Protein AF-A0A945UEW3-F1 (afdb_monomer_lite)

Structure (mmCIF, N/CA/C/O backbone):
data_AF-A0A945UEW3-F1
#
_entry.id   AF-A0A945UEW3-F1
#
loop_
_atom_site.group_PDB
_atom_site.id
_atom_site.type_symbol
_atom_site.label_atom_id
_atom_site.label_alt_id
_atom_site.label_comp_id
_atom_site.label_asym_id
_atom_site.label_entity_id
_atom_site.label_seq_id
_atom_site.pdbx_PDB_ins_code
_atom_site.Cartn_x
_atom_site.Cartn_y
_atom_site.Cartn_z
_atom_site.occupancy
_atom_site.B_iso_or_equiv
_atom_site.auth_seq_id
_atom_site.auth_comp_id
_atom_site.auth_asym_id
_atom_site.auth_atom_id
_atom_site.pdbx_PDB_model_num
ATOM 1 N N . MET A 1 1 ? 75.003 -42.807 34.121 1.00 39.72 1 MET A N 1
ATOM 2 C CA . MET A 1 1 ? 74.400 -42.383 35.403 1.00 39.72 1 MET A CA 1
ATOM 3 C C . MET A 1 1 ? 72.892 -42.522 35.278 1.00 39.72 1 MET A C 1
ATOM 5 O O . MET A 1 1 ? 72.326 -41.934 34.369 1.00 39.72 1 MET A O 1
ATOM 9 N N . LYS A 1 2 ? 72.274 -43.373 36.104 1.00 44.72 2 LYS A N 1
ATOM 10 C CA . LYS A 1 2 ? 70.814 -43.506 36.214 1.00 44.72 2 LYS A CA 1
ATOM 11 C C . LYS A 1 2 ? 70.274 -42.380 37.098 1.00 44.72 2 LYS A C 1
ATOM 13 O O . LYS A 1 2 ? 70.923 -42.065 38.094 1.00 44.72 2 LYS A O 1
ATOM 18 N N . PRO A 1 3 ? 69.070 -41.877 36.813 1.00 45.97 3 PRO A N 1
ATOM 19 C CA . PRO A 1 3 ? 68.153 -41.508 37.871 1.00 45.97 3 PRO A CA 1
ATOM 20 C C . PRO A 1 3 ? 66.939 -42.440 37.830 1.00 45.97 3 PRO A C 1
ATOM 22 O O . PRO A 1 3 ? 66.123 -42.410 36.912 1.00 45.97 3 PRO A O 1
ATOM 25 N N . ASP A 1 4 ? 66.859 -43.285 38.852 1.00 48.38 4 ASP A N 1
ATOM 26 C CA . ASP A 1 4 ? 65.665 -44.005 39.269 1.00 48.38 4 ASP A CA 1
ATOM 27 C C . ASP A 1 4 ? 64.600 -42.997 39.734 1.00 48.38 4 ASP A C 1
ATOM 29 O O . ASP A 1 4 ? 64.696 -42.448 40.835 1.00 48.38 4 ASP A O 1
ATOM 33 N N . LEU A 1 5 ? 63.573 -42.751 38.914 1.00 45.47 5 LEU A N 1
ATOM 34 C CA . LEU A 1 5 ? 62.393 -41.991 39.329 1.00 45.47 5 LEU A CA 1
ATOM 35 C C . LEU A 1 5 ? 61.310 -42.959 39.819 1.00 45.47 5 LEU A C 1
ATOM 37 O O . LEU A 1 5 ? 60.508 -43.494 39.057 1.00 45.47 5 LEU A O 1
ATOM 41 N N . LYS A 1 6 ? 61.327 -43.186 41.133 1.00 58.00 6 LYS A N 1
ATOM 42 C CA . LYS A 1 6 ? 60.253 -43.806 41.911 1.00 58.00 6 LYS A CA 1
ATOM 43 C C . LYS A 1 6 ? 59.039 -42.873 41.916 1.00 58.00 6 LYS A C 1
ATOM 45 O O . LYS A 1 6 ? 59.081 -41.897 42.643 1.00 58.00 6 LYS A O 1
ATOM 50 N N . TYR A 1 7 ? 57.977 -43.172 41.175 1.00 54.78 7 TYR A N 1
ATOM 51 C CA . TYR A 1 7 ? 56.587 -43.038 41.640 1.00 54.78 7 TYR A CA 1
ATOM 52 C C . TYR A 1 7 ? 55.697 -43.970 40.788 1.00 54.78 7 TYR A C 1
ATOM 54 O O . TYR A 1 7 ? 55.984 -44.176 39.609 1.00 54.78 7 TYR A O 1
ATOM 62 N N . PRO A 1 8 ? 54.701 -44.627 41.408 1.00 47.91 8 PRO A N 1
ATOM 63 C CA . PRO A 1 8 ? 54.097 -45.875 40.958 1.00 47.91 8 PRO A CA 1
ATOM 64 C C . PRO A 1 8 ? 52.892 -45.657 40.029 1.00 47.91 8 PRO A C 1
ATOM 66 O O . PRO A 1 8 ? 52.377 -44.547 39.904 1.00 47.91 8 PRO A O 1
ATOM 69 N N . LEU A 1 9 ? 52.430 -46.754 39.415 1.00 54.28 9 LEU A N 1
ATOM 70 C CA . LEU A 1 9 ? 51.076 -46.939 38.871 1.00 54.28 9 LEU A CA 1
ATOM 71 C C . LEU A 1 9 ? 50.033 -46.110 39.647 1.00 54.28 9 LEU A C 1
ATOM 73 O O . LEU A 1 9 ? 49.764 -46.465 40.790 1.00 54.28 9 LEU A O 1
ATOM 77 N N . ALA A 1 10 ? 49.430 -45.075 39.045 1.00 52.97 10 ALA A N 1
ATOM 78 C CA . ALA A 1 10 ? 48.118 -44.545 39.476 1.00 52.97 10 ALA A CA 1
ATOM 79 C C . ALA A 1 10 ? 47.549 -43.368 38.655 1.00 52.97 10 ALA A C 1
ATOM 81 O O . ALA A 1 10 ? 46.429 -42.959 38.939 1.00 52.97 10 ALA A O 1
ATOM 82 N N . VAL A 1 11 ? 48.244 -42.783 37.671 1.00 53.41 11 VAL A N 1
ATOM 83 C CA . VAL A 1 11 ? 47.719 -41.581 36.972 1.00 53.41 11 VAL A CA 1
ATOM 84 C C . VAL A 1 11 ? 47.770 -41.745 35.454 1.00 53.41 11 VAL A C 1
ATOM 86 O O . VAL A 1 11 ? 48.290 -40.919 34.716 1.00 53.41 11 VAL A O 1
ATOM 89 N N . LEU A 1 12 ? 47.250 -42.872 34.980 1.00 55.72 12 LEU A N 1
ATOM 90 C CA . LEU A 1 12 ? 47.057 -43.163 33.564 1.00 55.72 12 LEU A CA 1
ATOM 91 C C . LEU A 1 12 ? 45.711 -43.881 33.428 1.00 55.72 12 LEU A C 1
ATOM 93 O O . LEU A 1 12 ? 45.728 -45.102 33.399 1.00 55.72 12 LEU A O 1
ATOM 97 N N . LEU A 1 13 ? 44.580 -43.150 33.475 1.00 54.38 13 LEU A N 1
ATOM 98 C CA . LEU A 1 13 ? 43.224 -43.563 33.012 1.00 54.38 13 LEU A CA 1
ATOM 99 C C . LEU A 1 13 ? 42.084 -42.654 33.539 1.00 54.38 13 LEU A C 1
ATOM 101 O O . LEU A 1 13 ? 41.047 -43.142 33.972 1.00 54.38 13 LEU A O 1
ATOM 105 N N . ILE A 1 14 ? 42.222 -41.324 33.506 1.00 56.62 14 ILE A N 1
ATOM 106 C CA . ILE A 1 14 ? 41.044 -40.438 33.627 1.00 56.62 14 ILE A CA 1
ATOM 107 C C . ILE A 1 14 ? 41.193 -39.280 32.640 1.00 56.62 14 ILE A C 1
ATOM 109 O O . ILE A 1 14 ? 41.410 -38.132 33.007 1.00 56.62 14 ILE A O 1
ATOM 113 N N . ALA A 1 15 ? 41.128 -39.597 31.353 1.00 58.66 15 ALA A N 1
ATOM 114 C CA . ALA A 1 15 ? 40.853 -38.604 30.331 1.00 58.66 15 ALA A CA 1
ATOM 115 C C . ALA A 1 15 ? 39.917 -39.246 29.308 1.00 58.66 15 ALA A C 1
ATOM 117 O O . ALA A 1 15 ? 40.267 -40.255 28.703 1.00 58.66 15 ALA A O 1
ATOM 118 N N . LEU A 1 16 ? 38.762 -38.603 29.133 1.00 56.44 16 LEU A N 1
ATOM 119 C CA . LEU A 1 16 ? 37.568 -38.983 28.369 1.00 56.44 16 LEU A CA 1
ATOM 120 C C . LEU A 1 16 ? 36.613 -39.925 29.128 1.00 56.44 16 LEU A C 1
ATOM 122 O O . LEU A 1 16 ? 37.012 -41.016 29.523 1.00 56.44 16 LEU A O 1
ATOM 126 N N . PRO A 1 17 ? 35.351 -39.500 29.348 1.00 55.62 17 PRO A N 1
ATOM 127 C CA . PRO A 1 17 ? 34.508 -38.934 28.295 1.00 55.62 17 PRO A CA 1
ATOM 128 C C . PRO A 1 17 ? 33.769 -37.649 28.707 1.00 55.62 17 PRO A C 1
ATOM 130 O O . PRO A 1 17 ? 32.993 -37.642 29.654 1.00 55.62 17 PRO A O 1
ATOM 133 N N . LEU A 1 18 ? 33.918 -36.582 27.923 1.00 49.56 18 LEU A N 1
ATOM 134 C CA . LEU A 1 18 ? 32.882 -35.551 27.809 1.00 49.56 18 LEU A CA 1
ATOM 135 C C . LEU A 1 18 ? 32.686 -35.231 26.327 1.00 49.56 18 LEU A C 1
ATOM 137 O O . LEU A 1 18 ? 32.939 -34.126 25.862 1.00 49.56 18 LEU A O 1
ATOM 141 N N . LEU A 1 19 ? 32.218 -36.227 25.572 1.00 53.38 19 LEU A N 1
ATOM 142 C CA . LEU A 1 19 ? 31.360 -35.939 24.427 1.00 53.38 19 LEU A CA 1
ATOM 143 C C . LEU A 1 19 ? 29.987 -35.585 25.006 1.00 53.38 19 LEU A C 1
ATOM 145 O O . LEU A 1 19 ? 29.081 -36.411 25.055 1.00 53.38 19 LEU A O 1
ATOM 149 N N . GLY A 1 20 ? 29.878 -34.368 25.539 1.00 48.84 20 GLY A N 1
ATOM 150 C CA . GLY A 1 20 ? 28.586 -33.729 25.715 1.00 48.84 20 GLY A CA 1
ATOM 151 C C . GLY A 1 20 ? 28.078 -33.391 24.322 1.00 48.84 20 GLY A C 1
ATOM 152 O O . GLY A 1 20 ? 28.690 -32.587 23.624 1.00 48.84 20 GLY A O 1
ATOM 153 N N . SER A 1 21 ? 27.015 -34.058 23.887 1.00 49.19 21 SER A N 1
ATOM 154 C CA . SER A 1 21 ? 26.331 -33.777 22.631 1.00 49.19 21 SER A CA 1
ATOM 155 C C . SER A 1 21 ? 25.870 -32.317 22.644 1.00 49.19 21 SER A C 1
ATOM 157 O O . SER A 1 21 ? 24.953 -31.958 23.380 1.00 49.19 21 SER A O 1
ATOM 159 N N . THR A 1 22 ? 26.520 -31.455 21.866 1.00 43.25 22 THR A N 1
ATOM 160 C CA . THR A 1 22 ? 26.148 -30.048 21.696 1.00 43.25 22 THR A CA 1
ATOM 161 C C . THR A 1 22 ? 24.888 -29.959 20.839 1.00 43.25 22 THR A C 1
ATOM 163 O O . THR A 1 22 ? 24.934 -29.735 19.633 1.00 43.25 22 THR A O 1
ATOM 166 N N . GLN A 1 23 ? 23.731 -30.120 21.477 1.00 48.94 23 GLN A N 1
ATOM 167 C CA . GLN A 1 23 ? 22.416 -29.842 20.888 1.00 48.94 23 GLN A CA 1
ATOM 168 C C . GLN A 1 23 ? 22.293 -28.368 20.416 1.00 48.94 23 GLN A C 1
ATOM 170 O O . GLN A 1 23 ? 21.468 -28.059 19.565 1.00 48.94 23 GLN A O 1
ATOM 175 N N . ASP A 1 24 ? 23.198 -27.502 20.886 1.00 51.53 24 ASP A N 1
ATOM 176 C CA 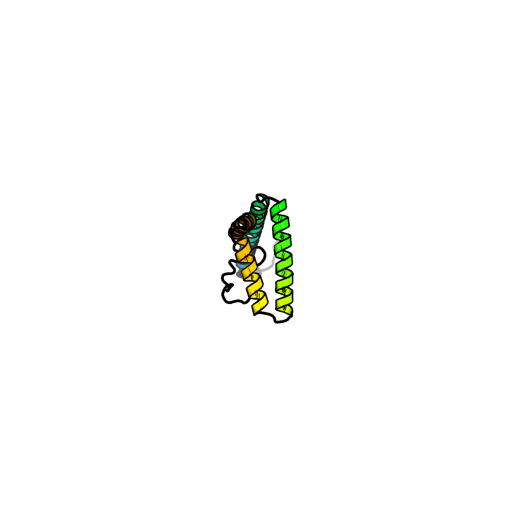. ASP A 1 24 ? 23.400 -26.091 20.521 1.00 51.53 24 ASP A CA 1
ATOM 177 C C . ASP A 1 24 ? 23.888 -25.849 19.073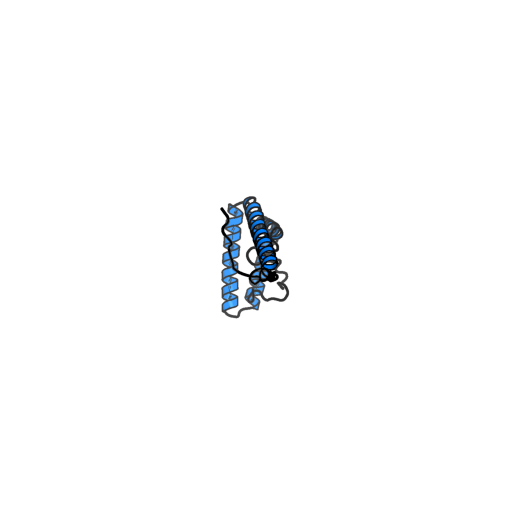 1.00 51.53 24 ASP A C 1
ATOM 179 O O . ASP A 1 24 ? 23.534 -24.855 18.445 1.00 51.53 24 ASP A O 1
ATOM 183 N N . GLN A 1 25 ? 24.693 -26.748 18.485 1.00 49.91 25 GLN A N 1
ATOM 184 C CA . GLN A 1 25 ? 25.302 -26.476 17.167 1.00 49.91 25 GLN A CA 1
ATOM 185 C C . GLN A 1 25 ? 24.326 -26.617 15.990 1.00 49.91 25 GLN A C 1
ATOM 187 O O . GLN A 1 25 ? 24.547 -26.027 14.931 1.00 49.91 25 GLN A O 1
ATOM 192 N N . ILE A 1 26 ? 23.256 -27.397 16.155 1.00 52.91 26 ILE A N 1
ATOM 193 C CA . ILE A 1 26 ? 22.238 -27.594 15.113 1.00 52.91 26 ILE A CA 1
ATOM 194 C C . ILE A 1 26 ? 21.277 -26.394 15.070 1.00 52.91 26 ILE A C 1
ATOM 196 O O . ILE A 1 26 ? 20.862 -25.988 13.984 1.00 52.91 26 ILE A O 1
ATOM 200 N N . ASP A 1 27 ? 20.986 -25.793 16.225 1.00 56.75 27 ASP A N 1
ATOM 201 C CA . ASP A 1 27 ? 20.077 -24.649 16.365 1.00 56.75 27 ASP A CA 1
ATOM 202 C C . ASP A 1 27 ? 20.690 -23.359 15.786 1.00 56.75 27 ASP A C 1
ATOM 204 O O . ASP A 1 27 ? 20.097 -22.710 14.920 1.00 56.75 27 ASP A O 1
ATOM 208 N N . LEU A 1 28 ? 21.960 -23.083 16.118 1.00 59.59 28 LEU A N 1
ATOM 209 C CA . LEU A 1 28 ? 22.746 -21.968 15.564 1.00 59.59 28 LEU A CA 1
ATOM 210 C C . LEU A 1 28 ? 22.838 -21.987 14.029 1.00 59.59 28 LEU A C 1
ATOM 212 O O . LEU A 1 28 ? 22.796 -20.940 13.382 1.00 59.59 28 LEU A O 1
ATOM 216 N N . ASN A 1 29 ? 22.959 -23.173 13.427 1.00 68.00 29 ASN A N 1
ATOM 217 C CA . ASN A 1 29 ? 23.062 -23.305 11.974 1.00 68.00 29 ASN A CA 1
ATOM 218 C C . ASN A 1 29 ? 21.716 -23.031 11.277 1.00 68.00 29 ASN A C 1
ATOM 220 O O . ASN A 1 29 ? 21.680 -22.483 10.174 1.00 68.00 29 ASN A O 1
ATOM 224 N N . MET A 1 30 ? 20.600 -23.371 11.929 1.00 66.56 30 MET A N 1
ATOM 225 C CA . MET A 1 30 ? 19.255 -23.123 11.409 1.00 66.56 30 MET A CA 1
ATOM 226 C C . MET A 1 30 ? 18.872 -21.640 11.501 1.00 66.56 30 MET A C 1
ATOM 228 O O . MET A 1 30 ? 18.346 -21.087 10.532 1.00 66.56 30 MET A O 1
ATOM 232 N N . GLU A 1 31 ? 19.187 -20.976 12.616 1.00 72.62 31 GLU A N 1
ATOM 233 C CA . GLU A 1 31 ? 18.990 -19.528 12.766 1.00 72.62 31 GLU A CA 1
ATOM 234 C C . GLU A 1 31 ? 19.841 -18.724 11.778 1.00 72.62 31 GLU A C 1
ATOM 236 O O . GLU A 1 31 ? 19.329 -17.814 11.122 1.00 72.62 31 GLU A O 1
ATOM 241 N N . LEU A 1 32 ? 21.115 -19.092 11.598 1.00 71.69 32 LEU A N 1
ATOM 242 C CA . LEU A 1 32 ? 22.002 -18.427 10.643 1.00 71.69 32 LEU A CA 1
ATOM 243 C C . LEU A 1 32 ? 21.493 -18.559 9.201 1.00 71.69 32 LEU A C 1
ATOM 245 O O . LEU A 1 32 ? 21.452 -17.572 8.466 1.00 71.69 32 LEU A O 1
ATOM 249 N N . MET A 1 33 ? 21.061 -19.756 8.799 1.00 68.75 33 MET A N 1
ATOM 250 C CA . MET A 1 33 ? 20.480 -19.995 7.472 1.00 68.75 33 MET A CA 1
ATOM 251 C C . MET A 1 33 ? 19.210 -19.162 7.245 1.00 68.75 33 MET A C 1
ATOM 253 O O . MET A 1 33 ? 19.041 -18.569 6.178 1.00 68.75 33 MET A O 1
ATOM 257 N N . LYS A 1 34 ? 18.344 -19.057 8.260 1.00 73.19 34 LYS A N 1
ATOM 258 C CA . LYS A 1 34 ? 17.123 -18.241 8.211 1.00 73.19 34 LYS A CA 1
ATOM 259 C C . LYS A 1 34 ? 17.430 -16.742 8.138 1.00 73.19 34 LYS A C 1
ATOM 261 O O . LYS A 1 34 ? 16.776 -16.017 7.390 1.00 73.19 34 LYS A O 1
ATOM 266 N N . ALA A 1 35 ? 18.445 -16.279 8.866 1.00 74.00 35 ALA A N 1
ATOM 267 C CA . ALA A 1 35 ? 18.924 -14.901 8.801 1.00 74.00 35 ALA A CA 1
ATOM 268 C C . ALA A 1 35 ? 19.548 -14.571 7.434 1.00 74.00 35 ALA A C 1
ATOM 270 O O . ALA A 1 35 ? 19.310 -13.502 6.881 1.00 74.00 35 ALA A O 1
ATOM 271 N N . MET A 1 36 ? 20.307 -15.494 6.839 1.00 73.25 36 MET A N 1
ATOM 272 C CA . MET A 1 36 ? 20.846 -15.306 5.489 1.00 73.25 36 MET A CA 1
ATOM 273 C C . MET A 1 36 ? 19.742 -15.262 4.425 1.00 73.25 36 MET A C 1
ATOM 275 O O . MET A 1 36 ? 19.813 -14.439 3.511 1.00 73.25 36 MET A O 1
ATOM 279 N N . GLN A 1 37 ? 18.706 -16.100 4.550 1.00 75.62 37 GLN A N 1
ATOM 280 C CA . GLN A 1 37 ? 17.541 -16.049 3.662 1.00 75.62 37 GLN A CA 1
ATOM 281 C C . GLN A 1 37 ? 16.818 -14.704 3.745 1.00 75.62 37 GLN A C 1
ATOM 283 O O . GLN A 1 37 ? 16.545 -14.106 2.706 1.00 75.62 37 GLN A O 1
ATOM 288 N N . SER A 1 38 ? 16.575 -14.181 4.950 1.00 76.56 38 SER A N 1
ATOM 289 C CA . SER A 1 38 ? 15.892 -12.892 5.099 1.00 76.56 38 SER A CA 1
ATOM 290 C C . SER A 1 38 ? 16.707 -11.731 4.522 1.00 76.56 38 SER A C 1
ATOM 292 O O . SER A 1 38 ? 16.143 -10.857 3.869 1.00 76.56 38 SER A O 1
ATOM 294 N N . VAL A 1 39 ? 18.037 -11.739 4.665 1.00 83.31 39 VAL A N 1
ATOM 295 C CA . VAL A 1 39 ? 18.916 -10.731 4.043 1.00 83.31 39 VAL A CA 1
ATOM 296 C C . VAL A 1 39 ? 18.818 -10.769 2.515 1.00 83.31 39 VAL A C 1
ATOM 298 O O . VAL A 1 39 ? 18.721 -9.718 1.878 1.00 83.31 39 VAL A O 1
ATOM 301 N N . GLN A 1 40 ? 18.810 -11.963 1.919 1.00 83.62 40 GLN A N 1
ATOM 302 C CA . GLN A 1 40 ? 18.693 -12.116 0.469 1.00 83.62 40 GLN A CA 1
ATOM 303 C C . GLN A 1 40 ? 17.321 -11.652 -0.050 1.00 83.62 40 GLN A C 1
ATOM 305 O O . GLN A 1 40 ? 17.252 -11.011 -1.100 1.00 83.62 40 GLN A O 1
ATOM 310 N N . GLU A 1 41 ? 16.244 -11.935 0.688 1.00 81.19 41 GLU A N 1
ATOM 311 C CA . GLU A 1 41 ? 14.884 -11.470 0.382 1.00 81.19 41 GLU A CA 1
ATOM 312 C C . GLU A 1 41 ? 14.759 -9.939 0.461 1.00 81.19 41 GLU A C 1
ATOM 314 O O . GLU A 1 41 ? 14.161 -9.311 -0.414 1.00 81.19 41 GLU A O 1
ATOM 319 N N . VAL A 1 42 ? 15.377 -9.303 1.463 1.00 81.88 42 VAL A N 1
ATOM 320 C CA . VAL A 1 42 ? 15.433 -7.833 1.557 1.00 81.88 42 VAL A CA 1
ATOM 321 C C . VAL A 1 42 ? 16.162 -7.248 0.348 1.00 81.88 42 VAL A C 1
ATOM 323 O O . VAL A 1 42 ? 15.692 -6.282 -0.260 1.00 81.88 42 VAL A O 1
ATOM 326 N N . ALA A 1 43 ? 17.312 -7.826 -0.010 1.00 86.31 43 ALA A N 1
ATOM 327 C CA . ALA A 1 43 ? 18.127 -7.341 -1.115 1.00 86.31 43 ALA A CA 1
ATOM 328 C C . ALA A 1 43 ? 17.390 -7.454 -2.459 1.00 86.31 43 ALA A C 1
ATOM 330 O O . ALA A 1 43 ? 17.400 -6.500 -3.241 1.00 86.31 43 ALA A O 1
ATOM 331 N N . SER A 1 44 ? 16.706 -8.575 -2.713 1.00 86.56 44 SER A N 1
ATOM 332 C CA . SER A 1 44 ? 15.932 -8.782 -3.944 1.00 86.56 44 SER A CA 1
ATOM 333 C C . SER A 1 44 ? 14.750 -7.812 -4.044 1.00 86.56 44 SER A C 1
ATOM 335 O O . SER A 1 44 ? 14.540 -7.197 -5.095 1.00 86.56 44 SER A O 1
ATOM 337 N N . LEU A 1 45 ? 14.027 -7.593 -2.941 1.00 86.25 45 LEU A N 1
ATOM 338 C CA . LEU A 1 45 ? 12.948 -6.610 -2.859 1.00 86.25 45 LEU A CA 1
ATOM 339 C C . LEU A 1 45 ? 13.463 -5.195 -3.152 1.00 86.25 45 LEU A C 1
ATOM 341 O O . LEU A 1 45 ? 12.884 -4.477 -3.971 1.00 86.25 45 LEU A O 1
ATOM 345 N N . GLN A 1 46 ? 14.564 -4.795 -2.512 1.00 86.06 46 GLN A N 1
ATOM 346 C CA . GLN A 1 46 ? 15.151 -3.468 -2.686 1.00 86.06 46 GLN A CA 1
ATOM 347 C C . GLN A 1 46 ? 15.594 -3.234 -4.133 1.00 86.06 46 GLN A C 1
ATOM 349 O O . GLN A 1 46 ? 15.287 -2.187 -4.706 1.00 86.06 46 GLN A O 1
ATOM 354 N N . GLN A 1 47 ? 16.266 -4.214 -4.740 1.00 92.69 47 GLN A N 1
ATOM 355 C CA . GLN A 1 47 ? 16.664 -4.156 -6.145 1.00 92.69 47 GLN A CA 1
ATOM 356 C C . GLN A 1 47 ? 15.447 -4.039 -7.067 1.00 92.69 47 GLN A C 1
ATOM 358 O O . GLN A 1 47 ? 15.444 -3.208 -7.972 1.00 92.69 47 GLN A O 1
ATOM 363 N N . CYS A 1 48 ? 14.380 -4.798 -6.811 1.00 92.25 48 CYS A N 1
ATOM 364 C CA . CYS A 1 48 ? 13.157 -4.709 -7.602 1.00 92.25 48 CYS A CA 1
ATOM 365 C C . CYS A 1 48 ? 12.512 -3.317 -7.512 1.00 92.25 48 CYS A C 1
ATOM 367 O O . CYS A 1 48 ? 12.197 -2.716 -8.540 1.00 92.25 48 CYS A O 1
ATOM 369 N N . LEU A 1 49 ? 12.386 -2.750 -6.307 1.00 89.50 49 LEU A N 1
ATOM 370 C CA . LEU A 1 49 ? 11.817 -1.413 -6.105 1.00 89.50 49 LEU A CA 1
ATOM 371 C C . LEU A 1 49 ? 12.626 -0.306 -6.801 1.00 89.50 49 LEU A C 1
ATOM 373 O O . LEU A 1 49 ? 12.043 0.687 -7.238 1.00 89.50 49 LEU A O 1
ATOM 377 N N . GLN A 1 50 ? 13.945 -0.470 -6.948 1.00 93.44 50 GLN A N 1
ATOM 378 C CA . GLN A 1 50 ? 14.793 0.477 -7.686 1.00 93.44 50 GLN A CA 1
ATOM 379 C C . GLN A 1 50 ? 14.475 0.527 -9.187 1.00 93.44 50 GLN A C 1
ATOM 381 O O . GLN A 1 50 ? 14.699 1.559 -9.817 1.00 93.44 50 GLN A O 1
ATOM 386 N N . THR A 1 51 ? 13.911 -0.542 -9.758 1.00 95.19 51 THR A N 1
ATOM 387 C CA . THR A 1 51 ? 13.501 -0.578 -11.177 1.00 95.19 51 THR A CA 1
ATOM 388 C C . THR A 1 51 ? 12.207 0.191 -11.459 1.00 95.19 51 THR A C 1
ATOM 390 O O . THR A 1 51 ? 11.894 0.488 -12.613 1.00 95.19 51 THR A O 1
ATOM 393 N N . ILE A 1 52 ? 11.447 0.527 -10.415 1.00 93.31 52 ILE A N 1
ATOM 394 C CA . ILE A 1 52 ? 10.201 1.284 -10.522 1.00 93.31 52 ILE A CA 1
ATOM 395 C C . ILE A 1 52 ? 10.529 2.772 -10.705 1.00 93.31 52 ILE A C 1
ATOM 397 O O . ILE A 1 52 ? 11.505 3.287 -10.160 1.00 93.31 52 ILE A O 1
ATOM 401 N N . ASP A 1 53 ? 9.684 3.495 -11.444 1.00 96.94 53 ASP A N 1
ATOM 402 C CA . ASP A 1 53 ? 9.730 4.960 -11.507 1.00 96.94 53 ASP A CA 1
ATOM 403 C C . ASP A 1 53 ? 9.665 5.548 -10.088 1.00 96.94 53 ASP A C 1
ATOM 405 O O . ASP A 1 53 ? 8.631 5.493 -9.417 1.00 96.94 53 ASP A O 1
ATOM 409 N N . GLN A 1 54 ? 10.779 6.125 -9.635 1.00 93.00 54 GLN A N 1
ATOM 410 C CA . GLN A 1 54 ? 10.933 6.576 -8.253 1.00 93.00 54 GLN A CA 1
ATOM 411 C C . GLN A 1 54 ? 9.967 7.710 -7.899 1.00 93.00 54 GLN A C 1
ATOM 413 O O . GLN A 1 54 ? 9.473 7.781 -6.775 1.00 93.00 54 GLN A O 1
ATOM 418 N N . THR A 1 55 ? 9.619 8.572 -8.856 1.00 96.88 55 THR A N 1
ATOM 419 C CA . THR A 1 55 ? 8.672 9.667 -8.611 1.00 96.88 55 THR A CA 1
ATOM 420 C C . THR A 1 55 ? 7.268 9.120 -8.382 1.00 96.88 55 THR A C 1
ATOM 422 O O . THR A 1 55 ? 6.567 9.547 -7.456 1.00 96.88 55 THR A O 1
ATOM 425 N N . LYS A 1 56 ? 6.849 8.152 -9.203 1.00 94.88 56 LYS A N 1
ATOM 426 C CA . LYS A 1 56 ? 5.551 7.485 -9.053 1.00 94.88 56 LYS A CA 1
ATOM 427 C C . LYS A 1 56 ? 5.511 6.626 -7.798 1.00 94.88 56 LYS A C 1
ATOM 429 O O . LYS A 1 56 ? 4.528 6.709 -7.066 1.00 94.88 56 LYS A O 1
ATOM 434 N N . LEU A 1 57 ? 6.588 5.900 -7.497 1.00 91.56 57 LEU A N 1
ATOM 435 C CA . LEU A 1 57 ? 6.718 5.097 -6.284 1.00 91.56 57 LEU A CA 1
ATOM 436 C C . LEU A 1 57 ? 6.576 5.958 -5.025 1.00 91.56 57 LEU A C 1
ATOM 438 O O . LEU A 1 57 ? 5.765 5.643 -4.160 1.00 91.56 57 LEU A O 1
ATOM 442 N N . GLN A 1 58 ? 7.279 7.091 -4.942 1.00 90.06 58 GLN A N 1
ATOM 443 C CA . GLN A 1 58 ? 7.161 8.000 -3.795 1.00 90.06 58 GLN A CA 1
ATOM 444 C C . GLN A 1 58 ? 5.760 8.608 -3.672 1.00 90.06 58 GLN A C 1
ATOM 446 O O . GLN A 1 58 ? 5.239 8.771 -2.567 1.00 90.06 58 GLN A O 1
ATOM 451 N N . ARG A 1 59 ? 5.112 8.935 -4.797 1.00 93.31 59 ARG A N 1
ATOM 452 C CA . ARG A 1 59 ? 3.724 9.418 -4.793 1.00 93.31 59 ARG A CA 1
ATOM 453 C C . ARG A 1 59 ? 2.761 8.339 -4.303 1.00 93.31 59 ARG A C 1
ATOM 455 O O . ARG A 1 59 ? 1.882 8.646 -3.503 1.00 93.31 59 ARG A O 1
ATOM 462 N N . PHE A 1 60 ? 2.918 7.111 -4.786 1.00 89.31 60 PHE A N 1
ATOM 463 C CA . PHE A 1 60 ? 2.113 5.972 -4.371 1.00 89.31 60 PHE A CA 1
ATOM 464 C C . PHE A 1 60 ? 2.304 5.684 -2.879 1.00 89.31 60 PHE A C 1
ATOM 466 O O . PHE A 1 60 ? 1.320 5.613 -2.151 1.00 89.31 60 PHE A O 1
ATOM 473 N N . ARG A 1 61 ? 3.556 5.666 -2.400 1.00 87.25 61 ARG A N 1
ATOM 474 C CA . ARG A 1 61 ? 3.893 5.510 -0.980 1.00 87.25 61 ARG A CA 1
ATOM 475 C C . ARG A 1 61 ? 3.187 6.545 -0.112 1.00 87.25 61 ARG A C 1
ATOM 477 O O . ARG A 1 61 ? 2.514 6.170 0.834 1.00 87.25 61 A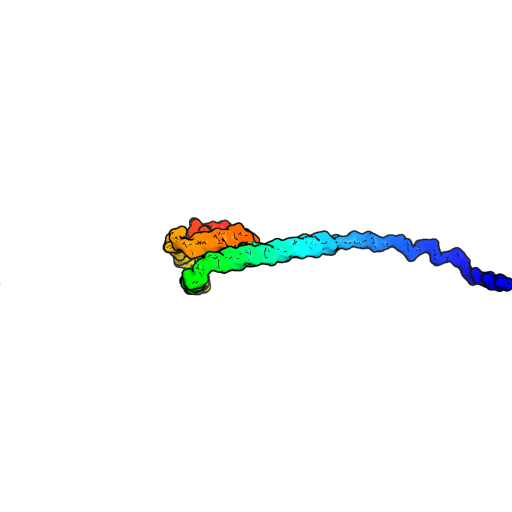RG A O 1
ATOM 484 N N . ARG A 1 62 ? 3.266 7.838 -0.450 1.00 90.50 62 ARG A N 1
ATOM 485 C CA . ARG A 1 62 ? 2.580 8.889 0.328 1.00 90.50 62 ARG A CA 1
ATOM 486 C C . ARG A 1 62 ? 1.068 8.671 0.418 1.00 90.50 62 ARG A C 1
ATOM 488 O O . ARG A 1 62 ? 0.492 8.910 1.472 1.00 90.50 62 ARG A O 1
ATOM 495 N N . LYS A 1 63 ? 0.430 8.217 -0.667 1.00 89.81 63 LYS A N 1
ATOM 496 C CA . LYS A 1 63 ? -1.003 7.881 -0.658 1.00 89.81 63 LYS A CA 1
ATOM 497 C C . LYS A 1 63 ? -1.290 6.687 0.252 1.00 89.81 63 LYS A C 1
ATOM 499 O O . LYS A 1 63 ? -2.210 6.765 1.055 1.00 89.81 63 LYS A O 1
ATOM 504 N N . ALA A 1 64 ? -0.491 5.626 0.144 1.00 87.62 64 ALA A N 1
ATOM 505 C CA . ALA A 1 64 ? -0.635 4.430 0.966 1.00 87.62 64 ALA A CA 1
ATOM 506 C C . ALA A 1 64 ? -0.462 4.738 2.463 1.00 87.62 64 ALA A C 1
ATOM 508 O O . ALA A 1 64 ? -1.316 4.354 3.252 1.00 87.62 64 ALA A O 1
ATOM 509 N N . GLU A 1 65 ? 0.574 5.492 2.844 1.00 87.44 65 GLU A N 1
ATOM 510 C CA . GLU A 1 65 ? 0.812 5.900 4.240 1.00 87.44 65 GLU A CA 1
ATOM 511 C C . GLU A 1 65 ? -0.330 6.758 4.794 1.00 87.44 65 GLU A C 1
ATOM 513 O O . GLU A 1 65 ? -0.782 6.552 5.916 1.00 87.44 65 GLU A O 1
ATOM 518 N N . HIS A 1 66 ? -0.845 7.696 3.995 1.00 90.31 66 HIS A N 1
ATOM 519 C CA . HIS A 1 66 ? -1.988 8.508 4.402 1.00 90.31 66 HIS A CA 1
ATOM 520 C C . HIS A 1 66 ? -3.231 7.645 4.664 1.00 90.31 66 HIS A C 1
ATOM 522 O O . HIS A 1 66 ? -3.888 7.801 5.691 1.00 90.31 66 HIS A O 1
ATOM 528 N N . THR A 1 67 ? -3.551 6.713 3.764 1.00 90.06 67 THR A N 1
ATOM 529 C CA . THR A 1 67 ? -4.679 5.793 3.959 1.00 90.06 67 THR A CA 1
ATOM 530 C C . THR A 1 67 ? -4.449 4.850 5.138 1.00 90.06 67 THR A C 1
ATOM 532 O O . THR A 1 67 ? -5.382 4.602 5.897 1.00 90.06 67 THR A O 1
ATOM 535 N N . LYS A 1 68 ? -3.219 4.371 5.346 1.00 87.44 68 LYS A N 1
ATOM 536 C CA . LYS A 1 68 ? -2.855 3.560 6.512 1.00 87.44 68 LYS A CA 1
ATOM 537 C C . LYS A 1 68 ? -3.134 4.309 7.817 1.00 87.44 68 LYS A C 1
ATOM 539 O O . LYS A 1 68 ? -3.827 3.766 8.666 1.00 87.44 68 LYS A O 1
ATOM 544 N N . ALA A 1 69 ? -2.694 5.561 7.944 1.00 91.38 69 ALA A N 1
ATOM 545 C CA . ALA A 1 69 ? -2.947 6.366 9.141 1.00 91.38 69 ALA A CA 1
ATOM 546 C C . ALA A 1 69 ? -4.453 6.566 9.412 1.00 91.38 69 ALA A C 1
ATOM 548 O O . ALA A 1 69 ? -4.899 6.553 10.561 1.00 91.38 69 ALA A O 1
ATOM 549 N N . GLN A 1 70 ? -5.262 6.714 8.356 1.00 94.25 70 GLN A N 1
ATOM 550 C CA . GLN A 1 70 ? -6.722 6.768 8.484 1.00 94.25 70 GLN A CA 1
ATOM 551 C C . GLN A 1 70 ? -7.303 5.438 8.980 1.00 94.25 70 GLN A C 1
ATOM 553 O O . GLN A 1 70 ? -8.130 5.443 9.886 1.00 94.25 70 GLN A O 1
ATOM 558 N N . ILE A 1 71 ? -6.856 4.306 8.428 1.00 90.19 71 ILE A N 1
ATOM 559 C CA . ILE A 1 71 ? -7.260 2.965 8.878 1.00 90.19 71 ILE A CA 1
ATOM 560 C C . ILE A 1 71 ? -6.877 2.754 10.347 1.00 90.19 71 ILE A C 1
ATOM 562 O O . ILE A 1 71 ? -7.715 2.321 11.128 1.00 90.19 71 ILE A O 1
ATOM 566 N N . GLU A 1 72 ? -5.651 3.105 10.742 1.00 89.56 72 GLU A N 1
ATOM 567 C CA . GLU A 1 72 ? -5.180 3.016 12.130 1.00 89.56 72 GLU A CA 1
ATOM 568 C C . GLU A 1 72 ? -6.036 3.871 13.071 1.00 89.56 72 GLU A C 1
ATOM 570 O O . GLU A 1 72 ? -6.411 3.409 14.146 1.00 89.56 72 GLU A O 1
ATOM 575 N N . THR A 1 73 ? -6.417 5.079 12.645 1.00 96.94 73 THR A N 1
ATOM 576 C CA . THR A 1 73 ? -7.324 5.948 13.413 1.00 96.94 73 THR A CA 1
ATOM 577 C C . THR A 1 73 ? -8.699 5.301 13.592 1.00 96.94 73 THR A C 1
ATOM 579 O O . THR A 1 73 ? -9.208 5.239 14.709 1.00 96.94 73 THR A O 1
ATOM 582 N N . LEU A 1 74 ? -9.285 4.762 12.517 1.00 95.88 74 LEU A N 1
ATOM 583 C CA . LEU A 1 74 ? -10.565 4.048 12.577 1.00 95.88 74 LEU A CA 1
ATOM 584 C C . LEU A 1 74 ? -10.469 2.832 13.511 1.00 95.88 74 LEU A C 1
ATOM 586 O O . LEU A 1 74 ? -11.333 2.618 14.359 1.00 95.88 74 LEU A O 1
ATOM 590 N N . CYS A 1 75 ? -9.386 2.063 13.419 1.00 93.31 75 CYS A N 1
ATOM 591 C CA . CYS A 1 75 ? -9.145 0.922 14.295 1.00 93.31 75 CYS A CA 1
ATOM 592 C C . CYS A 1 75 ? -9.006 1.329 15.768 1.00 93.31 75 CYS A C 1
ATOM 594 O O . CYS A 1 75 ? -9.612 0.685 16.625 1.00 93.31 75 CYS A O 1
ATOM 596 N N . ALA A 1 76 ? -8.282 2.413 16.063 1.00 96.44 76 ALA A N 1
ATOM 597 C CA . ALA A 1 76 ? -8.132 2.949 17.416 1.00 96.44 76 ALA A CA 1
ATOM 598 C C . ALA A 1 76 ? -9.468 3.419 18.019 1.00 96.44 76 ALA A C 1
ATOM 600 O O . ALA A 1 76 ? -9.677 3.296 19.224 1.00 96.44 76 ALA A O 1
ATOM 601 N N . ASN A 1 77 ? -10.395 3.884 17.180 1.00 97.44 77 ASN A N 1
ATOM 602 C CA . ASN A 1 77 ? -11.746 4.276 17.585 1.00 97.44 77 ASN A CA 1
ATOM 603 C C . ASN A 1 77 ? -12.726 3.092 17.712 1.00 97.44 77 ASN A C 1
ATOM 605 O O . ASN A 1 77 ? -13.889 3.288 18.062 1.00 97.44 77 ASN A O 1
ATOM 609 N N . GLY A 1 78 ? -12.298 1.863 17.403 1.00 95.00 78 GLY A N 1
ATOM 6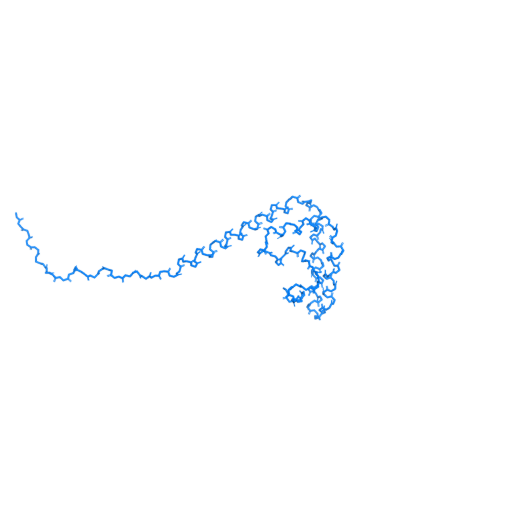10 C CA . GLY A 1 78 ? -13.175 0.688 17.353 1.00 95.00 78 GLY A CA 1
ATOM 611 C C . GLY A 1 78 ? -14.039 0.600 16.086 1.00 95.00 78 GLY A C 1
ATOM 612 O O . GLY A 1 78 ? -14.890 -0.286 15.977 1.00 95.00 78 GLY A O 1
ATOM 613 N N . GLU A 1 79 ? -13.805 1.462 15.096 1.00 96.25 79 GLU A N 1
ATOM 614 C CA . GLU A 1 79 ? -14.529 1.539 13.822 1.00 96.25 79 GLU A CA 1
ATOM 615 C C . GLU A 1 79 ? -14.037 0.465 12.836 1.00 96.25 79 GLU A C 1
ATOM 617 O O . GLU A 1 79 ? -13.497 0.736 11.761 1.00 96.25 79 GLU A O 1
ATOM 622 N N . ARG A 1 80 ? -14.242 -0.801 13.211 1.00 92.69 80 ARG A N 1
ATOM 623 C CA . ARG A 1 80 ? -13.729 -1.979 12.495 1.00 92.69 80 ARG A CA 1
ATOM 624 C C . ARG A 1 80 ? -14.238 -2.082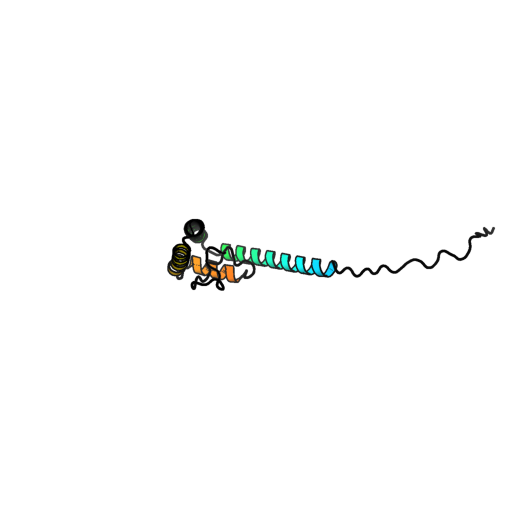 11.049 1.00 92.69 80 ARG A C 1
ATOM 626 O O . ARG A 1 80 ? -13.444 -2.239 10.122 1.00 92.69 80 ARG A O 1
ATOM 633 N N . LEU A 1 81 ? -15.549 -1.959 10.837 1.00 90.94 81 LEU A N 1
ATOM 634 C CA . LEU A 1 81 ? -16.139 -2.042 9.493 1.00 90.94 81 LEU A CA 1
ATOM 635 C C . LEU A 1 81 ? -15.669 -0.900 8.570 1.00 90.94 81 LEU A C 1
ATOM 637 O O . LEU A 1 81 ? -15.198 -1.213 7.476 1.00 90.94 81 LEU A O 1
ATOM 641 N N . PRO A 1 82 ? -15.706 0.385 8.985 1.00 95.12 82 PRO A N 1
ATOM 642 C CA . PRO A 1 82 ? -15.124 1.476 8.201 1.00 95.12 82 PRO A CA 1
ATOM 643 C C . PRO A 1 82 ? -13.645 1.273 7.856 1.00 95.12 82 PRO A C 1
ATOM 645 O O . PRO A 1 82 ? -13.245 1.536 6.723 1.00 95.12 82 PRO A O 1
ATOM 648 N N . ALA A 1 83 ? -12.835 0.766 8.793 1.00 93.00 83 ALA A N 1
ATOM 649 C CA . ALA A 1 83 ? -11.426 0.470 8.538 1.00 93.00 83 ALA A CA 1
ATOM 650 C C . ALA A 1 83 ? -11.256 -0.568 7.414 1.00 93.00 83 ALA A C 1
ATOM 652 O O . ALA A 1 83 ? -10.456 -0.375 6.495 1.00 93.00 83 ALA A O 1
ATOM 653 N N . SER A 1 84 ? -12.046 -1.646 7.457 1.00 86.38 84 SER A N 1
ATOM 654 C CA . SER A 1 84 ? -12.044 -2.684 6.421 1.00 86.38 84 SER A CA 1
ATOM 655 C C . SER A 1 84 ? -12.524 -2.160 5.064 1.00 86.38 84 SER A C 1
ATOM 657 O O . SER A 1 84 ? -11.908 -2.466 4.041 1.00 86.38 84 SER A O 1
ATOM 659 N N . ASP A 1 85 ? -13.582 -1.344 5.033 1.00 91.25 85 ASP A N 1
ATOM 660 C CA . ASP A 1 85 ? -14.100 -0.768 3.784 1.00 91.25 85 ASP A CA 1
ATOM 661 C C . ASP A 1 85 ? -13.109 0.218 3.147 1.00 91.25 85 ASP A C 1
ATOM 663 O O . ASP A 1 85 ? -12.892 0.192 1.931 1.00 91.25 85 ASP A O 1
ATOM 667 N N . LEU A 1 86 ? -12.431 1.034 3.960 1.00 91.25 86 LEU A N 1
ATOM 668 C CA . LEU A 1 86 ? -11.391 1.941 3.480 1.00 91.25 86 LEU A CA 1
ATOM 669 C C . LEU A 1 86 ? -10.213 1.167 2.869 1.00 91.25 86 LEU A C 1
ATOM 671 O O . LEU A 1 86 ? -9.757 1.505 1.773 1.00 91.25 86 LEU A O 1
ATOM 675 N N . ALA A 1 87 ? -9.765 0.093 3.526 1.00 88.00 87 ALA A N 1
ATOM 676 C CA . ALA A 1 87 ? -8.708 -0.776 3.012 1.00 88.00 87 ALA A CA 1
ATOM 677 C C . ALA A 1 87 ? -9.102 -1.439 1.677 1.00 88.00 87 ALA A C 1
ATOM 679 O O . ALA A 1 87 ? -8.359 -1.369 0.693 1.00 88.00 87 ALA A O 1
ATOM 680 N N . ALA A 1 88 ? -10.306 -2.017 1.604 1.00 85.75 88 ALA A N 1
ATOM 681 C CA . ALA A 1 88 ? -10.826 -2.637 0.386 1.00 85.75 88 ALA A CA 1
ATOM 682 C C . ALA A 1 88 ? -10.993 -1.618 -0.753 1.00 85.75 88 ALA A C 1
ATOM 684 O O . ALA A 1 88 ? -10.705 -1.902 -1.919 1.00 85.75 88 ALA A O 1
ATOM 685 N N . THR A 1 89 ? -11.442 -0.405 -0.439 1.00 89.81 89 THR A N 1
ATOM 686 C CA . THR A 1 89 ? -11.582 0.685 -1.409 1.00 89.81 89 THR A CA 1
ATOM 687 C C . THR A 1 89 ? -10.234 1.123 -1.964 1.00 89.81 89 THR A C 1
ATOM 689 O O . THR A 1 89 ? -10.100 1.251 -3.183 1.00 89.81 89 THR A O 1
ATOM 692 N N . PHE A 1 90 ? -9.216 1.274 -1.114 1.00 89.31 90 PHE A N 1
ATOM 693 C CA . PHE A 1 90 ? -7.863 1.600 -1.557 1.00 89.31 90 PHE A CA 1
ATOM 694 C C . PHE A 1 90 ? -7.331 0.569 -2.560 1.00 89.31 90 PHE A C 1
ATOM 696 O O . PHE A 1 90 ? -6.875 0.939 -3.645 1.00 89.31 90 PHE A O 1
ATOM 703 N N . VAL A 1 91 ? -7.468 -0.726 -2.259 1.00 84.69 91 VAL A N 1
ATOM 704 C CA . VAL A 1 91 ? -7.055 -1.787 -3.189 1.00 84.69 91 VAL A CA 1
ATOM 705 C C . VAL A 1 91 ? -7.824 -1.729 -4.497 1.00 84.69 91 VAL A C 1
ATOM 707 O O . VAL A 1 91 ? -7.207 -1.766 -5.559 1.00 84.69 91 VAL A O 1
ATOM 710 N N . ARG A 1 92 ? -9.154 -1.596 -4.456 1.00 87.12 92 ARG A N 1
ATOM 711 C CA . ARG A 1 92 ? -9.977 -1.529 -5.675 1.00 87.12 92 ARG A CA 1
ATOM 712 C C . ARG A 1 92 ? -9.580 -0.360 -6.576 1.00 87.12 92 ARG A C 1
ATOM 714 O O . ARG A 1 92 ? -9.445 -0.549 -7.784 1.00 87.12 92 ARG A O 1
ATOM 721 N N . LEU A 1 93 ? -9.356 0.823 -6.003 1.00 88.50 93 LEU A N 1
ATOM 722 C CA . LEU A 1 93 ? -8.959 2.020 -6.753 1.00 88.50 93 LEU A CA 1
ATOM 723 C C . LEU A 1 93 ? -7.574 1.879 -7.397 1.00 88.50 93 LEU A C 1
ATOM 725 O O . LEU A 1 93 ? -7.340 2.419 -8.478 1.00 88.50 93 LEU A O 1
ATOM 729 N N . HIS A 1 94 ? -6.670 1.135 -6.760 1.00 86.56 94 HIS A N 1
ATOM 730 C CA . HIS A 1 94 ? -5.294 0.964 -7.220 1.00 86.56 94 HIS A CA 1
ATOM 731 C C . HIS A 1 94 ? -5.019 -0.375 -7.915 1.00 86.56 94 HIS A C 1
ATOM 733 O O . HIS A 1 94 ? -3.910 -0.590 -8.394 1.00 86.56 94 HIS A O 1
ATOM 739 N N . ALA A 1 95 ? -6.023 -1.240 -8.080 1.00 83.56 95 ALA A N 1
ATOM 740 C CA . ALA A 1 95 ? -5.871 -2.561 -8.695 1.00 83.56 95 ALA A CA 1
ATOM 741 C C . ALA A 1 95 ? -5.324 -2.521 -10.135 1.00 83.56 95 ALA A C 1
ATOM 743 O O . ALA A 1 95 ? -4.729 -3.490 -10.603 1.00 83.56 95 ALA A O 1
ATOM 744 N N . LYS A 1 96 ? -5.526 -1.404 -10.847 1.00 86.06 96 LYS A N 1
ATOM 745 C CA . LYS A 1 96 ? -5.025 -1.173 -12.214 1.00 86.06 96 LYS A CA 1
ATOM 746 C C . LYS A 1 96 ? -3.863 -0.174 -12.277 1.00 86.06 96 LYS A C 1
ATOM 748 O O . LYS A 1 96 ? -3.393 0.138 -13.370 1.00 86.06 96 LYS A O 1
ATOM 753 N N . ASP A 1 97 ? -3.417 0.354 -11.138 1.00 89.38 97 ASP A N 1
ATOM 754 C CA . ASP A 1 97 ? -2.283 1.274 -11.079 1.00 89.38 97 ASP A CA 1
ATOM 755 C C . ASP A 1 97 ? -0.981 0.505 -11.358 1.00 89.38 97 ASP A C 1
ATOM 757 O O . ASP A 1 97 ? -0.671 -0.491 -10.705 1.00 89.38 97 ASP A O 1
ATOM 761 N N . GLN A 1 98 ? -0.217 0.952 -12.357 1.00 93.56 98 GLN A N 1
ATOM 762 C CA . GLN A 1 98 ? 1.006 0.260 -12.781 1.00 93.56 98 GLN A CA 1
ATOM 763 C C . GLN A 1 98 ? 2.067 0.226 -11.679 1.00 93.56 98 GLN A C 1
ATOM 765 O O . GLN A 1 98 ? 2.750 -0.782 -11.521 1.00 93.56 98 GLN A O 1
ATOM 770 N N . THR A 1 99 ? 2.182 1.295 -10.888 1.00 91.69 99 THR A N 1
ATOM 771 C CA . THR A 1 99 ? 3.116 1.342 -9.763 1.00 91.69 99 THR A CA 1
ATOM 772 C C . THR A 1 99 ? 2.681 0.369 -8.674 1.00 91.69 99 THR A C 1
ATOM 774 O O . THR A 1 99 ? 3.517 -0.383 -8.182 1.00 91.69 99 THR A O 1
ATOM 777 N N . ALA A 1 100 ? 1.386 0.295 -8.355 1.00 89.25 100 ALA A N 1
ATOM 778 C CA . ALA A 1 100 ? 0.863 -0.685 -7.402 1.00 89.25 100 ALA 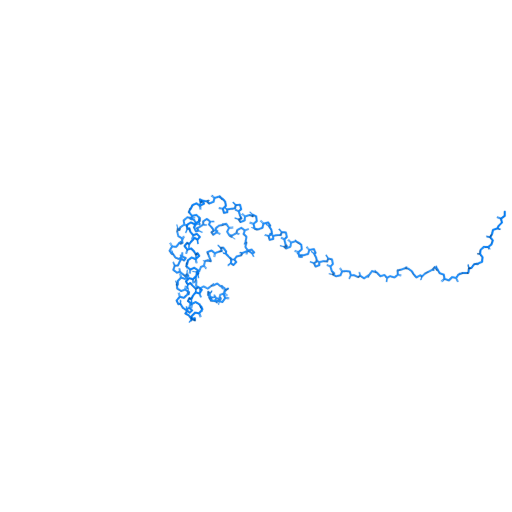A CA 1
ATOM 779 C C . ALA A 1 100 ? 1.120 -2.135 -7.854 1.00 89.25 100 ALA A C 1
ATOM 781 O O . ALA A 1 100 ? 1.561 -2.965 -7.059 1.00 89.25 100 ALA A O 1
ATOM 782 N N . LEU A 1 101 ? 0.910 -2.438 -9.140 1.00 90.12 101 LEU A N 1
ATOM 783 C CA . LEU A 1 101 ? 1.177 -3.764 -9.709 1.00 90.12 101 LEU A CA 1
ATOM 784 C C . LEU A 1 101 ? 2.667 -4.127 -9.680 1.00 90.12 101 LEU A C 1
ATOM 786 O O . LEU A 1 101 ? 3.011 -5.274 -9.405 1.00 90.12 101 LEU A O 1
ATOM 790 N N . GLN A 1 102 ? 3.556 -3.170 -9.954 1.00 91.31 102 GLN A N 1
ATOM 791 C CA . GLN A 1 102 ? 5.001 -3.384 -9.860 1.00 91.31 102 GLN A CA 1
ATOM 792 C C . GLN A 1 102 ? 5.442 -3.614 -8.412 1.00 91.31 102 GLN A C 1
ATOM 794 O O . GLN A 1 102 ? 6.197 -4.546 -8.156 1.00 91.31 102 GLN A O 1
ATOM 799 N N . VAL A 1 103 ? 4.922 -2.832 -7.460 1.00 89.00 103 VAL A N 1
ATOM 800 C CA . VAL A 1 103 ? 5.183 -3.037 -6.027 1.00 89.00 103 VAL A CA 1
ATOM 801 C C . VAL A 1 103 ? 4.716 -4.423 -5.587 1.00 89.00 103 VAL A C 1
ATOM 803 O O . VAL A 1 103 ? 5.480 -5.128 -4.935 1.00 89.00 103 VAL A O 1
ATOM 806 N N . LYS A 1 104 ? 3.514 -4.852 -5.996 1.00 85.75 104 LYS A N 1
ATOM 807 C CA . LYS A 1 104 ? 3.011 -6.207 -5.727 1.00 85.75 104 LYS A CA 1
ATOM 808 C C . LYS A 1 104 ? 3.969 -7.284 -6.249 1.00 85.75 104 LYS A C 1
ATOM 810 O O . LYS A 1 104 ? 4.340 -8.182 -5.505 1.00 85.75 104 LYS A O 1
ATOM 815 N N . LYS A 1 105 ? 4.417 -7.176 -7.502 1.00 87.56 105 LYS A N 1
ATOM 816 C CA . LYS A 1 105 ? 5.387 -8.125 -8.076 1.00 87.56 105 LYS A CA 1
ATOM 817 C C . LYS A 1 105 ? 6.706 -8.144 -7.304 1.00 87.56 105 LYS A C 1
ATOM 819 O O . LYS A 1 105 ? 7.297 -9.201 -7.134 1.00 87.56 105 LYS A O 1
ATOM 824 N N . CYS A 1 106 ? 7.169 -6.989 -6.825 1.00 87.25 106 CYS A N 1
ATOM 825 C CA . CYS A 1 106 ? 8.389 -6.927 -6.028 1.00 87.25 106 CYS A CA 1
ATOM 826 C C . CYS A 1 106 ? 8.241 -7.624 -4.672 1.00 87.25 106 CYS A C 1
ATOM 828 O O . CYS A 1 106 ? 9.195 -8.240 -4.210 1.00 87.25 106 CYS A O 1
ATOM 830 N N . THR A 1 107 ? 7.067 -7.568 -4.038 1.00 80.31 107 THR A N 1
ATOM 831 C CA . THR A 1 107 ? 6.844 -8.225 -2.739 1.00 80.31 107 THR A CA 1
ATOM 832 C C . THR A 1 107 ? 6.625 -9.728 -2.848 1.00 80.31 107 THR A C 1
ATOM 834 O O . THR A 1 107 ? 6.942 -10.449 -1.906 1.00 80.31 107 THR A O 1
ATOM 837 N N . GLU A 1 108 ? 6.200 -10.226 -4.011 1.00 82.06 108 GLU A N 1
ATOM 838 C CA . GLU A 1 108 ? 6.183 -11.663 -4.323 1.00 82.06 108 GLU A CA 1
ATOM 839 C C . GLU A 1 108 ? 7.598 -12.290 -4.307 1.00 82.06 108 GLU A C 1
ATOM 841 O O . GLU A 1 108 ? 7.721 -13.493 -4.090 1.00 82.06 108 GLU A O 1
ATOM 846 N N . LEU A 1 109 ? 8.668 -11.493 -4.467 1.00 78.50 109 LEU A N 1
ATOM 847 C CA . LEU A 1 109 ? 10.070 -11.948 -4.384 1.00 78.50 109 LEU A CA 1
ATOM 848 C C . LEU A 1 109 ? 10.582 -12.136 -2.946 1.00 78.50 109 LEU A C 1
ATOM 850 O O . LEU A 1 109 ? 11.663 -12.692 -2.754 1.00 78.50 109 LEU A O 1
ATOM 854 N N . ALA A 1 110 ? 9.829 -11.657 -1.956 1.00 72.56 110 ALA A N 1
ATOM 855 C CA . ALA A 1 110 ? 10.173 -11.714 -0.540 1.00 72.56 110 ALA A CA 1
ATOM 856 C C . ALA A 1 110 ? 8.953 -12.179 0.280 1.00 72.56 110 ALA A C 1
ATOM 858 O O . ALA A 1 110 ? 8.413 -11.417 1.091 1.00 72.56 110 ALA A O 1
ATOM 859 N N . PRO A 1 111 ? 8.469 -13.420 0.069 1.00 66.50 111 PRO A N 1
ATOM 860 C CA . PRO A 1 111 ? 7.245 -13.910 0.701 1.00 66.50 111 PRO A CA 1
ATOM 861 C C . PRO A 1 111 ? 7.352 -13.995 2.233 1.00 66.50 111 PRO A C 1
ATOM 863 O O . PRO A 1 111 ? 6.340 -13.883 2.925 1.00 66.50 111 PRO A O 1
ATOM 866 N N . GLY A 1 112 ? 8.569 -14.123 2.777 1.00 63.19 112 GLY A N 1
ATOM 867 C CA . GLY A 1 112 ? 8.839 -14.064 4.215 1.00 63.19 112 GLY A CA 1
ATOM 868 C C . GLY A 1 112 ? 8.673 -12.669 4.835 1.00 63.19 112 GLY A C 1
ATOM 869 O O . GLY A 1 112 ? 8.595 -12.546 6.056 1.00 63.19 112 GLY A O 1
ATOM 870 N N . MET A 1 113 ? 8.561 -11.616 4.017 1.00 61.78 113 MET A N 1
ATOM 871 C CA . MET A 1 113 ? 8.529 -10.207 4.436 1.00 61.78 113 MET A CA 1
ATOM 872 C C . MET A 1 113 ? 7.160 -9.530 4.264 1.00 61.78 113 MET A C 1
ATOM 874 O O . MET A 1 113 ? 7.045 -8.299 4.271 1.00 61.78 113 MET A O 1
ATOM 878 N N . ILE A 1 114 ? 6.096 -10.321 4.120 1.00 53.53 114 ILE A N 1
ATOM 879 C CA . ILE A 1 114 ? 4.790 -9.846 3.654 1.00 53.53 114 ILE A CA 1
ATOM 880 C C . ILE A 1 114 ? 4.025 -8.832 4.549 1.00 53.53 114 ILE A C 1
ATOM 882 O O . ILE A 1 114 ? 3.138 -8.190 3.977 1.00 53.53 114 ILE A O 1
ATOM 886 N N . PRO A 1 115 ? 4.307 -8.523 5.841 1.00 50.88 115 PRO A N 1
ATOM 887 C CA . PRO A 1 115 ? 3.380 -7.644 6.560 1.00 50.88 115 PRO A CA 1
ATOM 888 C C . PRO A 1 115 ? 3.560 -6.138 6.294 1.00 50.88 115 PRO A C 1
ATOM 890 O O . PRO A 1 115 ? 2.705 -5.371 6.716 1.00 50.88 115 PRO A O 1
ATOM 893 N N . GLN A 1 116 ? 4.617 -5.676 5.604 1.00 44.59 116 GLN A N 1
ATOM 894 C CA . GLN A 1 116 ? 4.897 -4.223 5.521 1.00 44.59 116 GLN A CA 1
ATOM 895 C C . GLN A 1 116 ? 4.764 -3.593 4.130 1.00 44.59 116 GLN A C 1
ATOM 897 O O . GLN A 1 116 ? 4.576 -2.383 4.026 1.00 44.59 116 GLN A O 1
ATOM 902 N N . PHE A 1 117 ? 4.845 -4.390 3.063 1.00 37.41 117 PHE A N 1
ATOM 903 C CA . PHE A 1 117 ? 4.860 -3.869 1.689 1.00 37.41 117 PHE A CA 1
ATOM 904 C C . PHE A 1 117 ? 3.826 -4.502 0.773 1.00 37.41 117 PHE A C 1
ATOM 906 O O . PHE A 1 117 ? 3.627 -4.015 -0.344 1.00 37.41 117 PHE A O 1
ATOM 913 N N . SER A 1 118 ? 3.171 -5.585 1.202 1.00 40.16 118 SER A N 1
ATOM 914 C CA . SER A 1 118 ? 2.065 -6.095 0.416 1.00 40.16 118 SER A CA 1
ATOM 915 C C . SER A 1 118 ? 0.966 -5.035 0.464 1.00 40.16 118 SER A C 1
ATOM 917 O O . SER A 1 118 ? 0.354 -4.760 1.495 1.00 40.16 118 SER A O 1
ATOM 919 N N . VAL A 1 119 ? 0.700 -4.424 -0.692 1.00 43.22 119 VAL A N 1
ATOM 920 C CA . VAL A 1 119 ? -0.676 -4.125 -1.077 1.00 43.22 119 VAL A CA 1
ATOM 921 C C . VAL A 1 119 ? -1.381 -5.466 -1.025 1.00 43.22 119 VAL A C 1
ATOM 923 O O . VAL A 1 119 ? -1.454 -6.177 -2.026 1.00 43.22 119 VAL A O 1
ATOM 926 N N . ALA A 1 120 ? -1.744 -5.877 0.191 1.00 42.72 120 ALA A N 1
ATOM 927 C CA . ALA A 1 120 ? -2.444 -7.103 0.442 1.00 42.72 120 ALA A CA 1
ATOM 928 C C . ALA A 1 120 ? -3.535 -7.168 -0.613 1.00 42.72 120 ALA A C 1
ATOM 930 O O . ALA A 1 120 ? -4.198 -6.172 -0.922 1.00 42.72 120 ALA A O 1
ATOM 931 N N . THR A 1 121 ? -3.660 -8.317 -1.253 1.00 40.16 121 THR A N 1
ATOM 932 C CA . THR A 1 121 ? -4.885 -8.641 -1.956 1.00 40.16 121 THR A CA 1
ATOM 933 C C . THR A 1 121 ? -5.969 -8.626 -0.885 1.00 40.16 121 THR A C 1
ATOM 935 O O . THR A 1 121 ? -6.222 -9.633 -0.242 1.00 40.16 121 THR A O 1
ATOM 938 N N . PHE A 1 122 ? -6.509 -7.439 -0.599 1.00 46.41 122 PHE A N 1
ATOM 939 C CA . PHE A 1 122 ? -7.623 -7.229 0.302 1.00 46.41 122 PHE A CA 1
ATOM 940 C C . PHE A 1 122 ? -8.844 -7.742 -0.456 1.00 46.41 122 PHE A C 1
ATOM 942 O O . PHE A 1 122 ? -9.589 -6.985 -1.070 1.00 46.41 122 PHE A O 1
ATOM 949 N N . ASP A 1 123 ? -9.007 -9.058 -0.458 1.00 40.31 123 ASP A N 1
ATOM 950 C CA . ASP A 1 123 ? -10.250 -9.739 -0.810 1.00 40.31 123 ASP A CA 1
ATOM 951 C C . ASP A 1 123 ? -11.255 -9.713 0.360 1.00 40.31 123 ASP A C 1
ATOM 953 O O . ASP A 1 123 ? -12.303 -10.350 0.306 1.00 40.31 123 ASP A O 1
ATOM 957 N N . GLY A 1 124 ? -10.957 -8.933 1.406 1.00 41.38 124 GLY A N 1
ATOM 958 C CA . GLY A 1 124 ? -11.770 -8.793 2.609 1.00 41.38 124 GLY A CA 1
ATOM 959 C C . GLY A 1 124 ? -11.370 -9.733 3.746 1.00 41.38 124 GLY A C 1
ATOM 960 O O . GLY A 1 124 ? -11.949 -9.626 4.822 1.00 41.38 124 GLY A O 1
ATOM 961 N N . SER A 1 125 ? -10.379 -10.615 3.561 1.00 37.56 125 SER A N 1
ATOM 962 C CA . SER A 1 125 ? -9.946 -11.540 4.610 1.00 37.56 125 SER A CA 1
ATOM 963 C C . SER A 1 125 ? -8.456 -11.851 4.499 1.00 37.56 125 SER A C 1
ATOM 965 O O . SER A 1 125 ? -8.031 -12.764 3.797 1.00 37.56 125 SER A O 1
ATOM 967 N N . LEU A 1 126 ? -7.632 -11.128 5.258 1.00 52.66 126 LEU A N 1
ATOM 968 C CA . LEU A 1 126 ? -6.235 -11.508 5.460 1.00 52.66 126 LEU A CA 1
ATOM 969 C C . LEU A 1 126 ? -6.185 -12.754 6.353 1.00 52.66 126 LEU A C 1
ATOM 971 O O . LEU A 1 126 ? -6.025 -12.655 7.566 1.00 52.66 126 LEU A O 1
ATOM 975 N N . ASN A 1 127 ? -6.373 -13.937 5.760 1.00 56.88 127 ASN A N 1
ATOM 976 C CA . ASN A 1 127 ? -6.426 -15.228 6.458 1.00 56.88 127 ASN A CA 1
ATOM 977 C C . ASN A 1 127 ? -7.405 -15.233 7.651 1.00 56.88 127 ASN A C 1
ATOM 979 O O . ASN A 1 127 ? -7.090 -15.749 8.722 1.00 56.88 127 ASN A O 1
ATOM 983 N N . GLY A 1 128 ? -8.571 -14.600 7.500 1.00 59.75 128 GLY A N 1
ATOM 984 C CA . GLY A 1 128 ? -9.583 -14.491 8.556 1.00 59.75 128 GLY A CA 1
ATOM 985 C C . GLY A 1 128 ? -9.284 -13.453 9.640 1.00 59.75 128 GLY A C 1
ATOM 986 O O . GLY A 1 128 ? -10.098 -13.291 10.547 1.00 59.75 128 GLY A O 1
ATOM 987 N N . ARG A 1 129 ? -8.155 -12.734 9.566 1.00 71.12 129 ARG A N 1
ATOM 988 C CA . ARG A 1 129 ? -7.835 -11.635 10.486 1.00 71.12 129 ARG A CA 1
ATOM 989 C C . ARG A 1 129 ? -8.389 -10.316 9.967 1.00 71.12 129 ARG A C 1
ATOM 991 O O . ARG A 1 129 ? -8.321 -10.014 8.775 1.00 71.12 129 ARG A O 1
ATOM 998 N N . HIS A 1 130 ? -8.938 -9.529 10.884 1.00 83.69 130 HIS A N 1
ATOM 999 C CA . HIS A 1 130 ? -9.437 -8.195 10.586 1.00 83.69 130 HIS A CA 1
ATOM 1000 C C . HIS A 1 130 ? -8.265 -7.217 10.425 1.00 83.69 130 HIS A C 1
ATOM 1002 O O . HIS A 1 130 ? -7.252 -7.366 11.100 1.00 83.69 130 HIS A O 1
ATOM 1008 N N . ILE A 1 131 ? -8.414 -6.175 9.600 1.00 82.88 131 ILE A N 1
ATOM 1009 C CA . ILE A 1 131 ? -7.358 -5.172 9.341 1.00 82.88 131 ILE A CA 1
ATOM 1010 C C . ILE A 1 131 ? -6.837 -4.474 10.610 1.00 82.88 131 ILE A C 1
ATOM 1012 O O . ILE A 1 131 ? -5.689 -4.060 10.663 1.00 82.88 131 ILE A O 1
ATOM 1016 N N . CYS A 1 132 ? -7.673 -4.386 11.642 1.00 86.94 132 CYS A N 1
ATOM 1017 C CA . CYS A 1 132 ? -7.315 -3.814 12.943 1.00 86.94 132 CYS A CA 1
ATOM 1018 C C . CYS A 1 132 ? -6.541 -4.764 13.869 1.00 86.94 132 CYS A C 1
ATOM 1020 O O . CYS A 1 132 ? -6.122 -4.332 14.936 1.00 86.94 132 CYS A O 1
ATOM 1022 N N . ASP A 1 133 ? -6.394 -6.038 13.494 1.00 84.12 133 ASP A N 1
ATOM 1023 C CA . ASP A 1 133 ? -5.713 -7.071 14.288 1.00 84.12 133 ASP A CA 1
ATOM 1024 C C . ASP A 1 133 ? -4.373 -7.492 13.643 1.00 84.12 133 ASP A C 1
ATOM 1026 O O . ASP A 1 133 ? -3.832 -8.561 13.950 1.00 84.12 133 ASP A O 1
ATOM 1030 N N . LEU A 1 134 ? -3.892 -6.698 12.680 1.00 71.00 134 LEU A N 1
ATOM 1031 C CA . LEU A 1 134 ? -2.660 -6.926 11.924 1.00 71.00 134 LEU A CA 1
ATOM 1032 C C . LEU A 1 134 ? -1.467 -6.183 12.511 1.00 71.00 134 LEU A C 1
ATOM 1034 O O . LEU A 1 134 ? -1.664 -5.075 13.054 1.00 71.00 134 LEU A O 1
#

Foldseek 3Di:
DDDDDDDDPDPPDPDDDDPPPPPVVVVVVVVVVVVVLQVVLVVQLVVLLVPDDVVVLVVLVVVVVVLVVVLQVCLVVVVQVVSLVSLQVNCVVCVPPPSLVSQCVSVVSRVVPPPPRPSPPPPVDPPNDGPSRD

Sequence (134 aa):
MKPDLKYPLAVLLIALPLLGSTQDQIDLNMELMKAMQSVQEVASLQQCLQTIDQTKLQRFRRKAEHTKAQIETLCANGERLPASDLAATFVRLHAKDQTALQVKKCTELAPGMIPQFSVATFDGSLNGRHICDL

pLDDT: mean 74.39, std 18.73, range [37.41, 97.44]

Radius of gyration: 29.33 Å; chains: 1; bounding box: 90×57×55 Å

Secondary structure (DSSP, 8-state):
--------S-SSS---------THHHHHHHHHHHHHHHHHHHHHHHHHHHTS-HHHHHHHHHHHHHHHHHHHHHHHTT-HHHHHHHHHHHHHHHTT-HHHHHHHHHHHT-GGGTTTT-----SS-BTTB-GGG-